Protein AF-A0A0D9RDM1-F1 (afdb_monomer_lite)

Secondary structure (DSSP, 8-state):
-PPPP------SSHHHHGGGS------------PPEEEEEEE--SS--EEEEEEESGGG-EEEEEEE----SS-EEEEEEEEE-TTS--EEEEEE-

Organism: Chlorocebus sabaeus (NCBI:txid60711)

InterPro domains:
  IPR018887 Myeloid-derived growth factor [PF10572] (40-96)
  IPR018887 Myeloid-derived growth factor [PTHR31230] (1-96)

Foldseek 3Di:
DDDDDDDDDDDDDVVVVVPPDDPDDPDPPPPQPDKDKDKDKDDADQDKDKDKDADDDPSPDMDIDIDYHHDDDIDIKMWIWGADPVRPDIDIDIGD

Sequence (96 aa):
MAAPSGGWNGVGTSLWAALLLGAVALSPAEAVSEPTTVAFDVRPGGVVHSFSHNVGPGDKYTCMFTYASQGGTNEQWQMSLGTSEDHQHFTCTIWR

Structure (mmCIF, N/CA/C/O backbone):
data_AF-A0A0D9RDM1-F1
#
_entry.id   AF-A0A0D9RDM1-F1
#
loop_
_atom_site.group_PDB
_atom_site.id
_atom_site.type_symbol
_atom_site.label_atom_id
_atom_site.label_alt_id
_atom_site.label_comp_id
_atom_site.label_asym_id
_atom_site.label_entity_id
_atom_site.label_seq_id
_atom_site.pdbx_PDB_ins_code
_atom_site.Cartn_x
_atom_site.Cartn_y
_atom_site.Cartn_z
_atom_site.occupancy
_atom_site.B_iso_or_equiv
_atom_site.auth_seq_id
_atom_site.auth_comp_id
_atom_site.auth_asym_id
_atom_site.auth_atom_id
_atom_site.pdbx_PDB_model_num
ATOM 1 N N . MET A 1 1 ? 40.436 30.090 -87.278 1.00 44.47 1 MET A N 1
ATOM 2 C CA . MET A 1 1 ? 40.730 30.210 -85.834 1.00 44.47 1 MET A CA 1
ATOM 3 C C . MET A 1 1 ? 39.675 29.397 -85.109 1.00 44.47 1 MET A C 1
ATOM 5 O O . MET A 1 1 ? 38.498 29.656 -85.315 1.00 44.47 1 MET A O 1
ATOM 9 N N . ALA A 1 2 ? 40.094 28.330 -84.432 1.00 44.78 2 ALA A N 1
ATOM 10 C CA . ALA A 1 2 ? 39.217 27.306 -83.872 1.00 44.78 2 ALA A CA 1
ATOM 11 C C . ALA A 1 2 ? 38.901 27.610 -82.401 1.00 44.78 2 ALA A C 1
ATOM 13 O O . ALA A 1 2 ? 39.800 27.958 -81.638 1.00 44.78 2 ALA A O 1
ATOM 14 N N . ALA A 1 3 ? 37.630 27.482 -82.026 1.00 48.88 3 ALA A N 1
ATOM 15 C CA . ALA A 1 3 ? 37.194 27.475 -80.636 1.00 48.88 3 ALA A CA 1
ATOM 16 C C . ALA A 1 3 ? 37.610 26.151 -79.971 1.00 48.88 3 ALA A C 1
ATOM 18 O O . ALA A 1 3 ? 37.510 25.107 -80.621 1.00 48.88 3 ALA A O 1
ATOM 19 N N . PRO A 1 4 ? 38.027 26.142 -78.696 1.00 55.53 4 PRO A N 1
ATOM 20 C CA . PRO A 1 4 ? 38.140 24.900 -77.964 1.00 55.53 4 PRO A CA 1
ATOM 21 C C . PRO A 1 4 ? 36.765 24.515 -77.410 1.00 55.53 4 PRO A C 1
ATOM 23 O O . PRO A 1 4 ? 36.141 25.244 -76.641 1.00 55.53 4 PRO A O 1
ATOM 26 N N . SER A 1 5 ? 36.308 23.339 -77.821 1.00 49.28 5 SER A N 1
ATOM 27 C CA . SER A 1 5 ? 35.255 22.555 -77.185 1.00 49.28 5 SER A CA 1
ATOM 28 C C . SER A 1 5 ? 35.890 21.447 -76.335 1.00 49.28 5 SER A C 1
ATOM 30 O O . SER A 1 5 ? 36.715 20.692 -76.846 1.00 49.28 5 SER A O 1
ATOM 32 N N . GLY A 1 6 ? 35.471 21.326 -75.074 1.00 44.53 6 GLY A N 1
ATOM 33 C CA . GLY A 1 6 ? 35.804 20.234 -74.144 1.00 44.53 6 GLY A CA 1
ATOM 34 C C . GLY A 1 6 ? 35.705 20.752 -72.702 1.00 44.53 6 GLY A C 1
ATOM 35 O O . GLY A 1 6 ? 36.398 21.696 -72.362 1.00 44.53 6 GLY A O 1
ATOM 36 N N . GLY A 1 7 ? 34.829 20.304 -71.801 1.00 52.56 7 GLY A N 1
ATOM 37 C CA . GLY A 1 7 ? 34.177 19.007 -71.664 1.00 52.56 7 GLY A CA 1
ATOM 38 C C . GLY A 1 7 ? 34.947 18.139 -70.663 1.00 52.56 7 GLY A C 1
ATOM 39 O O . GLY A 1 7 ? 35.733 17.305 -71.092 1.00 52.56 7 GLY A O 1
ATOM 40 N N . TRP A 1 8 ? 34.723 18.311 -69.351 1.00 49.66 8 TRP A N 1
ATOM 41 C CA . TRP A 1 8 ? 34.975 17.250 -68.364 1.00 49.66 8 TRP A CA 1
ATOM 42 C C . TRP A 1 8 ? 33.972 17.326 -67.202 1.00 49.66 8 TRP A C 1
ATOM 44 O O . TRP A 1 8 ? 33.867 18.324 -66.492 1.00 49.66 8 TRP A O 1
ATOM 54 N N . ASN A 1 9 ? 33.233 16.228 -67.057 1.00 44.91 9 ASN A N 1
ATOM 55 C CA . ASN A 1 9 ? 32.229 15.909 -66.046 1.00 44.91 9 ASN A CA 1
ATOM 56 C C . ASN A 1 9 ? 32.846 15.861 -64.638 1.00 44.91 9 ASN A C 1
ATOM 58 O O . ASN A 1 9 ? 33.800 15.137 -64.404 1.00 44.91 9 ASN A O 1
ATOM 62 N N . GLY A 1 10 ? 32.309 16.565 -63.653 1.00 47.41 10 GLY A N 1
ATOM 63 C CA . GLY A 1 10 ? 31.297 15.935 -62.819 1.00 47.41 10 GLY A CA 1
ATOM 64 C C . GLY A 1 10 ? 31.884 15.455 -61.489 1.00 47.41 10 GLY A C 1
ATOM 65 O O . GLY A 1 10 ? 33.040 15.068 -61.395 1.00 47.41 10 GLY A O 1
ATOM 66 N N . VAL A 1 11 ? 31.014 15.450 -60.480 1.00 53.16 11 VAL A N 1
ATOM 67 C CA . VAL A 1 11 ? 31.113 14.589 -59.295 1.00 53.16 11 VAL A CA 1
ATOM 68 C C . VAL A 1 11 ? 32.302 14.894 -58.373 1.00 53.16 11 VAL A C 1
ATOM 70 O O . VAL A 1 11 ? 33.339 14.249 -58.427 1.00 53.16 11 VAL A O 1
ATOM 73 N N . GLY A 1 12 ? 32.144 15.839 -57.443 1.00 50.66 12 GLY A N 1
ATOM 74 C CA . GLY A 1 12 ? 33.127 15.949 -56.356 1.00 50.66 12 GLY A CA 1
ATOM 75 C C . GLY A 1 12 ? 32.705 16.782 -55.157 1.00 50.66 12 GLY A C 1
ATOM 76 O O . GLY A 1 12 ? 32.948 16.390 -54.021 1.00 50.66 12 GLY A O 1
ATOM 77 N N . THR A 1 13 ? 32.024 17.906 -55.365 1.00 46.41 13 THR A N 1
ATOM 78 C CA . THR A 1 13 ? 31.792 18.862 -54.266 1.00 46.41 13 THR A CA 1
ATOM 79 C C . THR A 1 13 ? 30.391 18.792 -53.662 1.00 46.41 13 THR A C 1
ATOM 81 O O . THR A 1 13 ? 30.193 19.231 -52.532 1.00 46.41 13 THR A O 1
ATOM 84 N N . SER A 1 14 ? 29.432 18.157 -54.343 1.00 52.00 14 SER A N 1
ATOM 85 C CA . SER A 1 14 ? 28.065 17.983 -53.825 1.00 52.00 14 SER A CA 1
ATOM 86 C C . SER A 1 14 ? 27.963 16.983 -52.663 1.00 52.00 14 SER A C 1
ATOM 88 O O . SER A 1 14 ? 26.954 16.979 -51.964 1.00 52.00 14 SER A O 1
ATOM 90 N N . LEU A 1 15 ? 28.973 16.133 -52.450 1.00 50.06 15 LEU A N 1
ATOM 91 C CA . LEU A 1 15 ? 28.917 15.065 -51.442 1.00 50.06 15 LEU A CA 1
ATOM 92 C C . LEU A 1 15 ? 29.240 15.541 -50.019 1.00 50.06 15 LEU A C 1
ATOM 94 O O . LEU A 1 15 ? 28.851 14.879 -49.064 1.00 50.06 15 LEU A O 1
ATOM 98 N N . TRP A 1 16 ? 29.889 16.697 -49.858 1.00 48.59 16 TRP A N 1
ATOM 99 C CA . TRP A 1 16 ? 30.225 17.231 -48.531 1.00 48.59 16 TRP A CA 1
ATOM 100 C C . TRP A 1 16 ? 29.172 18.204 -47.993 1.00 48.59 16 TRP A C 1
ATOM 102 O O . TRP A 1 16 ? 28.912 18.223 -46.794 1.00 48.59 16 TRP A O 1
ATOM 112 N N . ALA A 1 1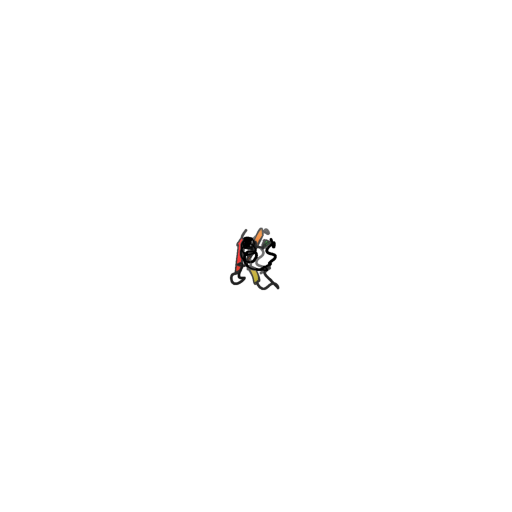7 ? 28.504 18.964 -48.869 1.00 47.78 17 ALA A N 1
ATOM 113 C CA . ALA A 1 17 ? 27.466 19.914 -48.458 1.00 47.78 17 ALA A CA 1
ATOM 114 C C . ALA A 1 17 ? 26.176 19.230 -47.961 1.00 47.78 17 ALA A C 1
ATOM 116 O O . ALA A 1 17 ? 25.452 19.800 -47.151 1.00 47.78 17 ALA A O 1
ATOM 117 N N . ALA A 1 18 ? 25.905 17.997 -48.401 1.00 51.88 18 ALA A N 1
ATOM 118 C CA . ALA A 1 18 ? 24.743 17.228 -47.953 1.00 51.88 18 ALA A CA 1
ATOM 119 C C . ALA A 1 18 ? 24.925 16.584 -46.563 1.00 51.88 18 ALA A C 1
ATOM 121 O O . ALA A 1 18 ? 23.946 16.140 -45.969 1.00 51.88 18 ALA A O 1
ATOM 122 N N . LEU A 1 19 ? 26.151 16.534 -46.025 1.00 51.31 19 LEU A N 1
ATOM 123 C CA . LEU A 1 19 ? 26.446 15.786 -44.797 1.00 51.31 19 LEU A CA 1
ATOM 124 C C . LEU A 1 19 ? 26.167 16.565 -43.495 1.00 51.31 19 LEU A C 1
ATOM 126 O O . LEU A 1 19 ? 26.222 15.979 -42.419 1.00 51.31 19 LEU A O 1
ATOM 130 N N . LEU A 1 20 ? 25.875 17.870 -43.562 1.00 55.41 20 LEU A N 1
ATOM 131 C CA . LEU A 1 20 ? 25.813 18.746 -42.377 1.00 55.41 20 LEU A CA 1
ATOM 132 C C . LEU A 1 20 ? 24.397 19.099 -41.881 1.00 55.41 20 LEU A C 1
ATOM 134 O O . LEU A 1 20 ? 24.268 19.902 -40.964 1.00 55.41 20 LEU A O 1
ATOM 138 N N . LEU A 1 21 ? 23.329 18.512 -42.431 1.00 57.84 21 LEU A N 1
ATOM 139 C CA . LEU A 1 21 ? 21.942 18.928 -42.133 1.00 57.84 21 LEU A CA 1
ATOM 140 C C . LEU A 1 21 ? 21.119 17.957 -41.266 1.00 57.84 21 LEU A C 1
ATOM 142 O O . LEU A 1 21 ? 19.901 18.085 -41.190 1.00 57.84 21 LEU A O 1
ATOM 146 N N . GLY A 1 22 ? 21.749 17.004 -40.581 1.00 60.31 22 GLY A N 1
ATOM 147 C CA . GLY A 1 22 ? 21.033 15.905 -39.923 1.00 60.31 22 GLY A CA 1
ATOM 148 C C . GLY A 1 22 ? 21.335 15.693 -38.444 1.00 60.31 22 GLY A C 1
ATOM 149 O O . GLY A 1 22 ? 21.485 14.547 -38.045 1.00 60.31 22 GLY A O 1
ATOM 150 N N . ALA A 1 23 ? 21.444 16.739 -37.625 1.00 61.75 23 ALA A N 1
ATOM 151 C CA . ALA A 1 23 ? 21.499 16.579 -36.167 1.00 61.75 23 ALA A CA 1
ATOM 152 C C . ALA A 1 23 ? 20.222 17.144 -35.529 1.00 61.75 23 ALA A C 1
ATOM 154 O O . ALA A 1 23 ? 20.234 18.187 -34.880 1.00 61.75 23 ALA A O 1
ATOM 155 N N . VAL A 1 24 ? 19.093 16.463 -35.752 1.00 66.25 24 VAL A N 1
ATOM 156 C CA . VAL A 1 24 ? 17.895 16.663 -34.928 1.00 66.25 24 VAL A CA 1
ATOM 157 C C . VAL A 1 24 ? 18.218 16.101 -33.548 1.00 66.25 24 VAL A C 1
ATOM 159 O O . VAL A 1 24 ? 18.442 14.901 -33.400 1.00 66.25 24 VAL A O 1
ATOM 162 N N . ALA A 1 25 ? 18.292 16.977 -32.548 1.00 64.25 25 ALA A N 1
ATOM 163 C CA . ALA A 1 25 ? 18.447 16.586 -31.157 1.00 64.25 25 ALA A CA 1
ATOM 164 C C . ALA A 1 25 ? 17.214 15.777 -30.724 1.00 64.25 25 ALA A C 1
ATOM 166 O O . ALA A 1 25 ? 16.134 16.329 -30.520 1.00 64.25 25 ALA A O 1
ATOM 167 N N . LEU A 1 26 ? 17.367 14.458 -30.613 1.00 63.69 26 LEU A N 1
ATOM 168 C CA . LEU A 1 26 ? 16.436 13.616 -29.870 1.00 63.69 26 LEU A CA 1
ATOM 169 C C . LEU A 1 26 ? 16.681 13.891 -28.387 1.00 63.69 26 LEU A C 1
ATOM 171 O O . LEU A 1 26 ? 17.607 13.344 -27.792 1.00 63.69 26 LEU A O 1
ATOM 175 N N . SER A 1 27 ? 15.879 14.778 -27.807 1.00 64.25 27 SER A N 1
ATOM 176 C CA . SER A 1 27 ? 15.774 14.887 -26.356 1.00 64.25 27 SER A CA 1
ATOM 177 C C . SER A 1 27 ? 15.195 13.568 -25.833 1.00 64.25 27 SER A C 1
ATOM 179 O O . SER A 1 27 ? 14.097 13.205 -26.267 1.00 64.25 27 SER A O 1
ATOM 181 N N . PRO A 1 28 ? 15.872 12.831 -24.933 1.00 59.28 28 PRO A N 1
ATOM 182 C CA . PRO A 1 28 ? 15.205 11.760 -24.214 1.00 59.28 28 PRO A CA 1
ATOM 183 C C . PRO A 1 28 ? 14.091 12.401 -23.382 1.00 59.28 28 PRO A C 1
ATOM 185 O O . PRO A 1 28 ? 14.349 13.219 -22.502 1.00 59.28 28 PRO A O 1
ATOM 188 N N . ALA A 1 29 ? 12.839 12.092 -23.714 1.00 59.72 29 ALA A N 1
ATOM 189 C CA . ALA A 1 29 ? 11.736 12.333 -22.802 1.00 59.72 29 ALA A CA 1
ATOM 190 C C . ALA A 1 29 ? 11.890 11.304 -21.679 1.00 59.72 29 ALA A C 1
ATOM 192 O O . ALA A 1 29 ? 11.611 10.127 -21.896 1.00 59.72 29 ALA A O 1
ATOM 193 N N . GLU A 1 30 ? 12.408 11.727 -20.525 1.00 56.00 30 GLU A N 1
ATOM 194 C CA . GLU A 1 30 ? 12.432 10.885 -19.330 1.00 56.00 30 GLU A CA 1
ATOM 195 C C . GLU A 1 30 ? 10.984 10.539 -18.974 1.00 56.00 30 GLU A C 1
ATOM 197 O O . GLU A 1 30 ? 10.194 11.397 -18.571 1.00 56.00 30 GLU A O 1
ATOM 202 N N . ALA A 1 31 ? 10.603 9.282 -19.196 1.00 57.91 31 ALA A N 1
ATOM 203 C CA . ALA A 1 31 ? 9.285 8.786 -18.849 1.00 57.91 31 ALA A CA 1
ATOM 204 C C . ALA A 1 31 ? 9.271 8.487 -17.347 1.00 57.91 31 ALA A C 1
ATOM 206 O O . ALA A 1 31 ? 9.415 7.343 -16.916 1.00 57.91 31 ALA A O 1
ATOM 207 N N . VAL A 1 32 ? 9.109 9.530 -16.532 1.00 60.41 32 VAL A N 1
ATOM 208 C CA . VAL A 1 32 ? 8.849 9.357 -15.102 1.00 60.41 32 VAL A CA 1
ATOM 209 C C . VAL A 1 32 ? 7.492 8.671 -14.967 1.00 60.41 32 VAL A C 1
ATOM 211 O O . VAL A 1 32 ? 6.456 9.258 -15.274 1.00 60.41 32 VAL A O 1
ATOM 214 N N . SER A 1 33 ? 7.493 7.405 -14.543 1.00 72.19 33 SER A N 1
ATOM 215 C CA . SER A 1 33 ? 6.253 6.699 -14.216 1.00 72.19 33 SER A CA 1
ATOM 216 C C . SER A 1 33 ? 5.678 7.310 -12.944 1.00 72.19 33 SER A C 1
ATOM 218 O O . SER A 1 33 ? 6.218 7.116 -11.854 1.00 72.19 33 SER A O 1
ATOM 220 N N . GLU A 1 34 ? 4.612 8.096 -13.088 1.00 84.62 34 GLU A N 1
ATOM 221 C CA . GLU A 1 34 ? 3.934 8.692 -11.942 1.00 84.62 34 GLU A CA 1
ATOM 222 C C . GLU A 1 34 ? 3.377 7.595 -11.014 1.00 84.62 34 GLU A C 1
ATOM 224 O O . GLU A 1 34 ? 2.824 6.595 -11.491 1.00 84.62 34 GLU A O 1
ATOM 229 N N . PRO A 1 35 ? 3.503 7.749 -9.684 1.00 91.44 35 PRO A N 1
ATOM 230 C CA . PRO A 1 35 ? 2.945 6.794 -8.738 1.00 91.44 35 PRO A CA 1
ATOM 231 C C . PRO A 1 35 ? 1.420 6.690 -8.850 1.00 91.44 35 PRO A C 1
ATOM 233 O O . PRO A 1 35 ? 0.708 7.693 -8.899 1.00 91.44 35 PRO A O 1
ATOM 236 N N . THR A 1 36 ? 0.896 5.467 -8.810 1.00 95.75 36 THR A N 1
ATOM 237 C CA . THR A 1 36 ? -0.549 5.210 -8.792 1.00 95.75 36 THR A CA 1
ATOM 238 C C . THR A 1 36 ? -1.052 5.220 -7.357 1.00 95.75 36 THR A C 1
ATOM 240 O O . THR A 1 36 ? -0.632 4.387 -6.558 1.00 95.75 36 THR A O 1
ATOM 243 N N . THR A 1 37 ? -1.957 6.147 -7.030 1.00 97.88 37 THR A N 1
ATOM 244 C CA . THR A 1 37 ? -2.500 6.316 -5.672 1.00 97.88 37 THR A CA 1
ATOM 245 C C . THR A 1 37 ? -3.979 5.943 -5.613 1.00 97.88 37 THR A C 1
ATOM 247 O O . THR A 1 37 ? -4.773 6.419 -6.422 1.00 97.88 37 THR A O 1
ATOM 250 N N . VAL A 1 38 ? -4.357 5.122 -4.634 1.00 98.31 38 VAL A N 1
ATOM 251 C CA . VAL A 1 38 ? -5.731 4.662 -4.395 1.00 98.31 38 VAL A CA 1
ATOM 252 C C . VAL A 1 38 ? -6.134 4.856 -2.936 1.00 98.31 38 VAL A C 1
ATOM 254 O O . VAL A 1 38 ? -5.315 4.705 -2.031 1.00 98.31 38 VAL A O 1
ATOM 257 N N . ALA A 1 39 ? -7.407 5.177 -2.705 1.00 98.44 39 ALA A N 1
ATOM 258 C CA . ALA A 1 39 ? -7.981 5.289 -1.368 1.00 98.44 39 ALA A CA 1
ATOM 259 C C . ALA A 1 39 ? -8.663 3.978 -0.944 1.00 98.44 39 ALA A C 1
ATOM 261 O O . ALA A 1 39 ? -9.257 3.287 -1.774 1.00 98.44 39 ALA A O 1
ATOM 262 N N . PHE A 1 40 ? -8.610 3.655 0.348 1.00 98.62 40 PHE A N 1
ATOM 263 C CA . PHE A 1 40 ? -9.302 2.507 0.935 1.00 98.62 40 PHE A CA 1
ATOM 264 C C . PHE A 1 40 ? -9.708 2.774 2.388 1.00 98.62 40 PHE A C 1
ATOM 266 O O . PHE A 1 40 ? -9.082 3.573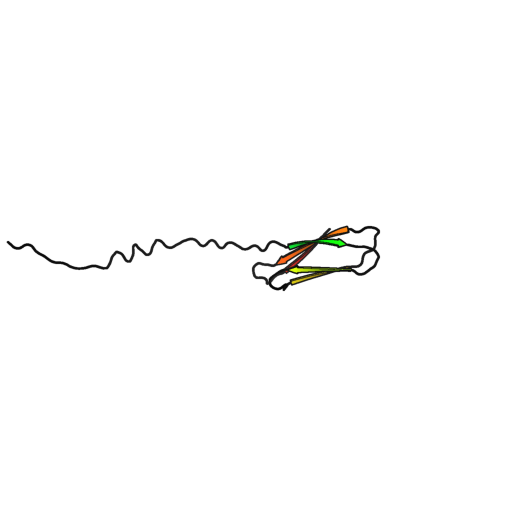 3.083 1.00 98.62 40 PHE A O 1
ATOM 273 N N . ASP A 1 41 ? -10.751 2.086 2.854 1.00 98.31 41 ASP A N 1
ATOM 274 C CA . ASP A 1 41 ? -11.252 2.240 4.220 1.00 98.31 41 ASP A CA 1
ATOM 275 C C . ASP A 1 41 ? -10.616 1.220 5.171 1.00 98.31 41 ASP A C 1
ATOM 277 O O . ASP A 1 41 ? -10.793 0.005 5.035 1.00 98.31 41 ASP A O 1
ATOM 281 N N . VAL A 1 42 ? -9.947 1.723 6.204 1.00 98.50 42 VAL A N 1
ATOM 282 C CA . VAL A 1 42 ? -9.502 0.960 7.367 1.00 98.50 42 VAL A CA 1
ATOM 283 C C . VAL A 1 42 ? -10.682 0.784 8.317 1.00 98.50 42 VAL A C 1
ATOM 285 O O . VAL A 1 42 ? -11.125 1.714 8.992 1.00 98.50 42 VAL A O 1
ATOM 288 N N . ARG A 1 43 ? -11.206 -0.439 8.358 1.00 98.19 43 ARG A N 1
ATOM 289 C CA . ARG A 1 43 ? -12.329 -0.835 9.222 1.00 98.19 43 ARG A CA 1
ATOM 290 C C . ARG A 1 43 ? -11.849 -1.434 10.552 1.00 98.19 43 ARG A C 1
ATOM 292 O O . ARG A 1 43 ? -11.067 -2.385 10.505 1.00 98.19 43 ARG A O 1
ATOM 299 N N . PRO A 1 44 ? -12.312 -0.930 11.710 1.00 97.94 44 PRO A N 1
ATOM 300 C CA . PRO A 1 44 ? -12.009 -1.513 13.015 1.00 97.94 44 PRO A CA 1
ATOM 301 C C . PRO A 1 44 ? -12.899 -2.728 13.330 1.00 97.94 44 PRO A C 1
ATOM 303 O O . PRO A 1 44 ? -13.774 -3.101 12.552 1.00 97.94 44 PRO A O 1
ATOM 306 N N . GLY A 1 45 ? -12.697 -3.324 14.509 1.00 97.19 45 GLY A N 1
ATOM 307 C CA . GLY A 1 45 ? -13.543 -4.390 15.064 1.00 97.19 45 GLY A CA 1
ATOM 308 C C . GLY A 1 45 ? -12.784 -5.664 15.435 1.00 97.19 45 GLY A C 1
ATOM 309 O O . GLY A 1 45 ? -13.402 -6.694 15.690 1.00 97.19 45 GLY A O 1
ATOM 310 N N . GLY A 1 46 ? -11.448 -5.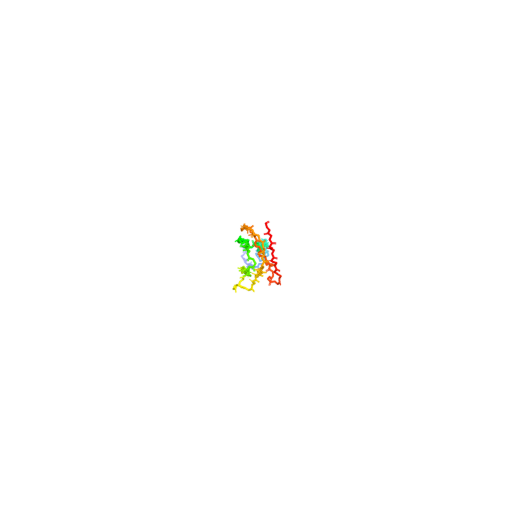626 15.425 1.00 96.19 46 GLY A N 1
ATOM 311 C CA . GLY A 1 46 ? -10.592 -6.766 15.758 1.00 96.19 46 GLY A CA 1
ATOM 312 C C . GLY A 1 46 ? -10.579 -7.864 14.691 1.00 96.19 46 GLY A C 1
ATOM 313 O O . GLY A 1 46 ? -9.967 -8.908 14.900 1.00 96.19 46 GLY A O 1
ATOM 314 N N . VAL A 1 47 ? -11.236 -7.633 13.551 1.00 97.56 47 VAL A N 1
ATOM 315 C CA . VAL A 1 47 ? -11.261 -8.542 12.404 1.00 97.56 47 VAL A CA 1
ATOM 316 C C . VAL A 1 47 ? -10.062 -8.255 11.506 1.00 97.56 47 VAL A C 1
ATOM 318 O O . VAL A 1 47 ? -9.721 -7.099 11.256 1.00 97.56 47 VAL A O 1
ATOM 321 N N . VAL A 1 48 ? -9.428 -9.316 11.008 1.00 98.38 48 VAL A N 1
ATOM 322 C CA . VAL A 1 48 ? -8.332 -9.200 10.042 1.00 98.38 48 VAL A CA 1
ATOM 323 C C . VAL A 1 48 ? -8.895 -8.827 8.670 1.00 98.38 48 VAL A C 1
ATOM 325 O O . VAL A 1 48 ? -9.769 -9.510 8.133 1.00 98.38 48 VAL A O 1
ATOM 328 N N . HIS A 1 49 ? -8.364 -7.759 8.086 1.00 98.38 49 HIS A N 1
ATOM 329 C CA . HIS A 1 49 ? -8.667 -7.308 6.734 1.00 98.38 49 HIS A CA 1
ATOM 330 C C . HIS A 1 49 ? -7.400 -7.233 5.889 1.00 98.38 49 HIS A C 1
ATOM 332 O O . HIS A 1 49 ? -6.297 -7.105 6.417 1.00 98.38 49 HIS A O 1
ATOM 338 N N . SER A 1 50 ? -7.573 -7.304 4.569 1.00 98.31 50 SER A N 1
ATOM 339 C CA . SER A 1 50 ? -6.487 -7.147 3.609 1.00 98.31 50 SER A CA 1
ATOM 340 C C . SER A 1 50 ? -6.929 -6.253 2.457 1.00 98.31 50 SER A C 1
ATOM 342 O O . SER A 1 50 ? -8.033 -6.419 1.936 1.00 98.31 50 SER A O 1
ATOM 344 N N . PHE A 1 51 ? -6.077 -5.303 2.085 1.00 98.56 51 PHE A N 1
ATOM 345 C CA . PHE A 1 51 ? -6.236 -4.461 0.905 1.00 98.56 51 PHE A CA 1
ATOM 346 C C . PHE A 1 51 ? -5.016 -4.639 0.002 1.00 98.56 51 PHE A C 1
ATOM 348 O O . PHE A 1 51 ? -3.885 -4.635 0.490 1.00 98.56 51 PHE A O 1
ATOM 355 N N . SER A 1 52 ? -5.236 -4.802 -1.301 1.00 98.12 52 SER A N 1
ATOM 356 C CA . SER A 1 52 ? -4.163 -5.018 -2.269 1.00 98.12 52 SER A CA 1
ATOM 357 C C . SER A 1 52 ? -4.321 -4.134 -3.491 1.00 98.12 52 SER A C 1
ATOM 359 O O . SER A 1 52 ? -5.436 -3.919 -3.969 1.00 98.12 52 SER A O 1
ATOM 361 N N . HIS A 1 53 ? -3.194 -3.684 -4.026 1.00 98.12 53 HIS A N 1
ATOM 362 C CA . HIS A 1 53 ? -3.154 -2.972 -5.292 1.00 98.12 53 HIS A CA 1
ATOM 363 C C . HIS A 1 53 ? -1.937 -3.391 -6.118 1.00 98.12 53 HIS A C 1
ATOM 365 O O . HIS A 1 53 ? -0.913 -3.817 -5.570 1.00 98.12 53 HIS A O 1
ATOM 371 N N . ASN A 1 54 ? -2.068 -3.287 -7.437 1.00 96.62 54 ASN A N 1
ATOM 372 C CA . ASN A 1 54 ? -1.117 -3.806 -8.410 1.00 96.62 54 ASN A CA 1
ATOM 373 C C . ASN A 1 54 ? -0.626 -2.673 -9.315 1.00 96.62 54 ASN A C 1
ATOM 375 O O . ASN A 1 54 ? -1.374 -1.741 -9.598 1.00 96.62 54 ASN A O 1
ATOM 379 N N . VAL A 1 55 ? 0.630 -2.749 -9.760 1.00 94.69 55 VAL A N 1
ATOM 380 C CA . VAL A 1 55 ? 1.222 -1.781 -10.692 1.00 94.69 55 VAL A CA 1
ATOM 381 C C . VAL A 1 55 ? 2.262 -2.447 -11.597 1.00 94.69 55 VAL A C 1
ATOM 383 O O . VAL A 1 55 ? 2.828 -3.499 -11.279 1.00 94.69 55 VAL A O 1
ATOM 386 N N . GLY A 1 56 ? 2.553 -1.793 -12.718 1.00 89.62 56 GLY A N 1
ATOM 387 C CA . GLY A 1 56 ? 3.546 -2.218 -13.697 1.00 89.62 56 GLY A CA 1
ATOM 388 C C . GLY A 1 56 ? 2.989 -3.183 -14.753 1.00 89.62 56 GLY A C 1
ATOM 389 O O . GLY A 1 56 ? 1.856 -3.655 -14.647 1.00 89.62 56 GLY A O 1
ATOM 390 N N . PRO A 1 57 ? 3.772 -3.480 -15.805 1.00 86.81 57 PRO A N 1
ATOM 391 C CA . PRO A 1 57 ? 3.323 -4.324 -16.909 1.00 86.81 57 PRO A CA 1
ATOM 392 C C . PRO A 1 57 ? 2.912 -5.722 -16.433 1.00 86.81 57 PRO A C 1
ATOM 394 O O . PRO A 1 57 ? 3.706 -6.421 -15.803 1.00 86.81 57 PRO A O 1
ATOM 397 N N . GLY A 1 58 ? 1.679 -6.129 -16.749 1.00 90.56 58 GLY A N 1
ATOM 398 C CA . GLY A 1 58 ? 1.144 -7.442 -16.376 1.00 90.56 58 GLY A CA 1
ATOM 399 C C . GLY A 1 58 ? 1.011 -7.659 -14.867 1.00 90.56 58 GLY A C 1
ATOM 400 O O . GLY A 1 58 ? 1.206 -8.782 -14.414 1.00 90.56 58 GLY A O 1
ATOM 401 N N . ASP A 1 59 ? 0.745 -6.597 -14.098 1.00 92.81 59 ASP A N 1
ATOM 402 C CA . ASP A 1 59 ? 0.577 -6.648 -12.639 1.00 92.81 59 ASP A CA 1
ATOM 403 C C . ASP A 1 59 ? 1.795 -7.223 -11.894 1.00 92.81 59 ASP A C 1
ATOM 405 O O . ASP A 1 59 ? 1.660 -7.843 -10.837 1.00 92.81 59 ASP A O 1
ATOM 409 N N . LYS A 1 60 ? 3.001 -7.004 -12.442 1.00 94.31 60 LYS A N 1
ATOM 410 C CA . LYS A 1 60 ? 4.279 -7.523 -11.921 1.00 94.31 60 LYS A CA 1
ATOM 411 C C . LYS A 1 60 ? 4.494 -7.220 -10.434 1.00 94.31 60 LYS A C 1
ATOM 413 O O . LYS A 1 60 ? 5.116 -8.025 -9.740 1.00 94.31 60 LYS A O 1
ATOM 418 N N . TYR A 1 61 ? 4.028 -6.067 -9.957 1.00 95.62 61 TYR A N 1
ATOM 419 C CA . TYR A 1 61 ? 4.170 -5.655 -8.565 1.00 95.62 61 TYR A CA 1
ATOM 420 C C . TYR A 1 61 ? 2.820 -5.608 -7.867 1.00 95.62 61 TYR A C 1
ATOM 422 O O . TYR A 1 61 ? 1.873 -5.006 -8.367 1.00 95.62 61 TYR A O 1
ATOM 430 N N . THR A 1 62 ? 2.762 -6.184 -6.669 1.00 97.50 62 THR A N 1
ATOM 431 C CA . THR A 1 62 ? 1.581 -6.166 -5.804 1.00 97.50 62 THR A CA 1
ATOM 432 C C . THR A 1 62 ? 1.985 -5.701 -4.415 1.00 97.50 62 THR A C 1
ATOM 434 O O . THR A 1 62 ? 2.875 -6.289 -3.801 1.00 97.50 62 THR A O 1
ATOM 437 N N . CYS A 1 63 ? 1.315 -4.674 -3.894 1.00 98.38 63 CYS A N 1
ATOM 438 C CA . CYS A 1 63 ? 1.376 -4.344 -2.474 1.00 98.38 63 CYS A CA 1
ATOM 439 C C . CYS A 1 63 ? 0.138 -4.888 -1.780 1.00 98.38 63 CYS A C 1
ATOM 441 O O . CYS A 1 63 ? -0.976 -4.659 -2.247 1.00 98.38 63 CYS A O 1
ATOM 443 N N . MET A 1 64 ? 0.328 -5.578 -0.658 1.00 98.56 64 MET A N 1
ATOM 444 C CA . MET A 1 64 ? -0.762 -6.069 0.174 1.00 98.56 64 MET A CA 1
ATOM 445 C C . MET A 1 64 ? -0.586 -5.561 1.600 1.00 98.56 64 MET A C 1
ATOM 447 O O . MET A 1 64 ? 0.440 -5.796 2.236 1.00 98.56 64 MET A O 1
ATOM 451 N N . PHE A 1 65 ? -1.612 -4.890 2.109 1.00 98.62 65 PHE A N 1
ATOM 452 C CA . PHE A 1 65 ? -1.677 -4.382 3.468 1.00 98.62 65 PHE A CA 1
ATOM 453 C C . PHE A 1 65 ? -2.694 -5.187 4.263 1.00 98.62 65 PHE A C 1
ATOM 455 O O . PHE A 1 65 ? -3.898 -5.088 4.028 1.00 98.62 65 PHE A O 1
ATOM 462 N N . THR A 1 66 ? -2.199 -6.002 5.194 1.00 98.56 66 THR A N 1
ATOM 463 C CA . THR A 1 66 ? -3.034 -6.816 6.083 1.00 98.56 66 THR A CA 1
ATOM 464 C C . THR A 1 66 ? -2.964 -6.254 7.490 1.00 98.56 66 THR A C 1
ATOM 466 O O . THR A 1 66 ? -1.874 -6.028 8.013 1.00 98.56 66 THR A O 1
ATOM 469 N N . TYR A 1 67 ? -4.119 -6.031 8.105 1.00 98.38 67 TYR A N 1
ATOM 470 C CA . TYR A 1 67 ? -4.210 -5.378 9.402 1.00 98.38 67 TYR A CA 1
ATOM 471 C C . TYR A 1 67 ? -5.380 -5.923 10.224 1.00 98.38 67 TYR A C 1
ATOM 473 O O . TYR A 1 67 ? -6.333 -6.490 9.693 1.00 98.38 67 TYR A O 1
ATOM 481 N N . ALA A 1 68 ? -5.307 -5.707 11.535 1.00 98.25 68 ALA A N 1
ATOM 482 C CA . ALA A 1 68 ? -6.435 -5.794 12.450 1.00 98.25 68 ALA A CA 1
ATOM 483 C C . ALA A 1 68 ? -6.356 -4.593 13.394 1.00 98.25 68 ALA A C 1
ATOM 485 O O . ALA A 1 68 ? -5.294 -4.308 13.950 1.00 98.25 68 ALA A O 1
ATOM 486 N N . SER A 1 69 ? -7.461 -3.873 13.556 1.00 97.19 69 SER A N 1
ATOM 487 C CA . SER A 1 69 ? -7.521 -2.672 14.388 1.00 97.19 69 SER A CA 1
ATOM 488 C C . SER A 1 69 ? -8.769 -2.669 15.266 1.00 97.19 69 SER A C 1
ATOM 490 O O . SER A 1 69 ? -9.767 -3.334 14.979 1.00 97.19 69 SER A O 1
ATOM 492 N N . GLN A 1 70 ? -8.702 -1.928 16.368 1.00 97.81 70 GLN A N 1
ATOM 493 C CA . GLN A 1 70 ? -9.833 -1.679 17.258 1.00 97.81 70 GLN A CA 1
ATOM 494 C C . GLN A 1 70 ? -10.231 -0.206 17.184 1.00 97.81 70 GLN A C 1
ATOM 496 O O . GLN A 1 70 ? -9.385 0.655 16.957 1.00 97.81 70 GLN A O 1
ATOM 501 N N . GLY A 1 71 ? -11.518 0.078 17.367 1.00 96.31 71 GLY A N 1
ATOM 502 C CA . GLY A 1 71 ? -12.078 1.418 17.207 1.00 96.31 71 GLY A CA 1
ATOM 503 C C . GLY A 1 71 ? -13.579 1.378 16.926 1.00 96.31 71 GLY A C 1
ATOM 504 O O . GLY A 1 71 ? -14.171 0.303 16.860 1.00 96.31 71 GLY A O 1
ATOM 505 N N . GLY A 1 72 ? -14.188 2.555 16.773 1.00 96.06 72 GLY A N 1
ATOM 506 C CA . GLY A 1 72 ? -15.632 2.698 16.539 1.00 96.06 72 GLY A CA 1
ATOM 507 C C . GLY A 1 72 ? -16.021 3.231 15.158 1.00 96.06 72 GLY A C 1
ATOM 508 O O . GLY A 1 72 ? -17.203 3.244 14.833 1.00 96.06 72 GLY A O 1
ATOM 509 N N . THR A 1 73 ? -15.058 3.684 14.352 1.00 97.25 73 THR A N 1
ATOM 510 C CA . THR A 1 73 ? -15.308 4.340 13.060 1.00 97.25 73 THR A CA 1
ATOM 511 C C . THR A 1 73 ? -14.321 3.870 12.006 1.00 97.25 73 THR A C 1
ATOM 513 O O . THR A 1 73 ? -13.175 3.558 12.325 1.00 97.25 73 THR A O 1
ATOM 516 N N . ASN A 1 74 ? -14.751 3.874 10.747 1.00 97.94 74 ASN A N 1
ATOM 517 C CA . ASN A 1 74 ? -13.851 3.657 9.620 1.00 97.94 74 ASN A CA 1
ATOM 518 C C . ASN A 1 74 ? -12.947 4.880 9.427 1.00 97.94 74 ASN A C 1
ATOM 520 O O . ASN A 1 74 ? -13.377 6.013 9.651 1.00 97.94 74 ASN A O 1
ATOM 524 N N . GLU A 1 75 ? -11.720 4.648 8.972 1.00 98.38 75 GLU A N 1
ATOM 525 C CA . GLU A 1 75 ? -10.804 5.706 8.550 1.00 98.38 75 GLU A CA 1
ATOM 526 C C . GLU A 1 75 ? -10.455 5.524 7.075 1.00 98.38 75 GLU A C 1
ATOM 528 O O . GLU A 1 75 ? -10.093 4.425 6.666 1.00 98.38 75 GLU A O 1
ATOM 533 N N . GLN A 1 76 ? -10.522 6.592 6.282 1.00 98.50 76 GLN A N 1
ATOM 534 C CA . GLN A 1 76 ? -10.035 6.559 4.907 1.00 98.50 76 GLN A CA 1
ATOM 535 C C . GLN A 1 76 ? -8.520 6.762 4.905 1.00 98.50 76 GLN A C 1
ATOM 537 O O . GLN A 1 76 ? -8.024 7.698 5.524 1.00 98.50 76 GLN A O 1
ATOM 542 N N . TRP A 1 77 ? -7.812 5.867 4.229 1.00 98.69 77 TRP A N 1
ATOM 543 C CA . TRP A 1 77 ? -6.364 5.876 4.056 1.00 98.69 77 TRP A CA 1
ATOM 544 C C . TRP A 1 77 ? -6.029 5.833 2.565 1.00 98.69 77 TRP A C 1
ATOM 546 O O . TRP A 1 77 ? -6.885 5.541 1.724 1.00 98.69 77 TRP A O 1
ATOM 556 N N . GLN A 1 78 ? -4.773 6.111 2.232 1.00 98.69 78 GLN A N 1
ATOM 557 C CA . GLN A 1 78 ? -4.254 6.063 0.872 1.00 98.69 78 GLN A CA 1
ATOM 558 C C . GLN A 1 78 ? -3.104 5.062 0.762 1.00 98.69 78 GLN A C 1
ATOM 560 O O . GLN A 1 78 ? -2.322 4.862 1.693 1.00 98.69 78 GLN A O 1
ATOM 565 N N . MET A 1 79 ? -3.005 4.434 -0.404 1.00 98.62 79 MET A N 1
ATOM 566 C CA . MET A 1 79 ? -1.895 3.587 -0.819 1.00 98.62 79 MET A CA 1
ATOM 567 C C . MET A 1 79 ? -1.384 4.100 -2.159 1.00 98.62 79 MET A C 1
ATOM 569 O O . MET A 1 79 ? -2.168 4.231 -3.096 1.00 98.62 79 MET A O 1
ATOM 573 N N . SER A 1 80 ? -0.082 4.350 -2.266 1.00 98.19 80 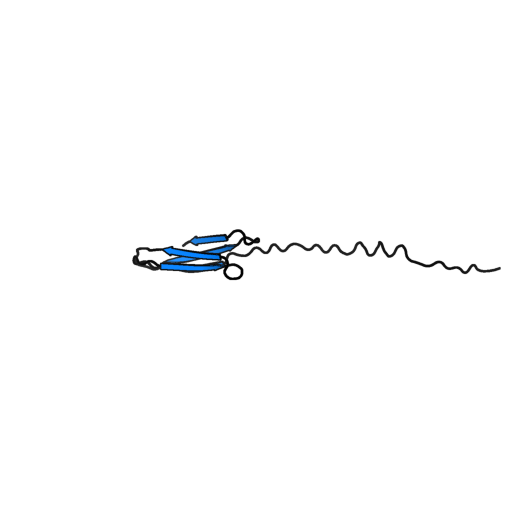SER A N 1
ATOM 574 C CA . SER A 1 80 ? 0.564 4.720 -3.522 1.00 98.19 80 SER A CA 1
ATOM 575 C C . SER A 1 80 ? 1.669 3.761 -3.895 1.00 98.19 80 SER A C 1
ATOM 577 O O . SER A 1 80 ? 2.503 3.395 -3.061 1.00 98.19 80 SER A O 1
ATOM 579 N N . LEU A 1 81 ? 1.638 3.350 -5.157 1.00 97.81 81 LEU A N 1
ATOM 580 C CA . LEU A 1 81 ? 2.572 2.419 -5.756 1.00 97.81 81 LEU A CA 1
ATOM 581 C C . LEU A 1 81 ? 3.379 3.133 -6.834 1.00 97.81 81 LEU A C 1
ATOM 583 O O . LEU A 1 81 ? 2.815 3.651 -7.796 1.00 97.81 81 LEU A O 1
ATOM 587 N N . GLY A 1 82 ? 4.698 3.128 -6.684 1.00 95.12 82 GLY A N 1
ATOM 588 C CA . GLY A 1 82 ? 5.637 3.645 -7.675 1.00 95.12 82 GLY A CA 1
ATOM 589 C C . GLY A 1 82 ? 6.582 2.552 -8.157 1.00 95.12 82 GLY A C 1
ATOM 590 O O . GLY A 1 82 ? 6.969 1.667 -7.391 1.00 95.12 82 GLY A O 1
ATOM 591 N N . THR A 1 83 ? 6.987 2.632 -9.419 1.00 94.06 83 THR A N 1
ATOM 592 C CA . THR A 1 83 ? 8.052 1.804 -9.996 1.00 94.06 83 THR A CA 1
ATOM 593 C C . THR A 1 83 ? 9.136 2.705 -10.562 1.00 94.06 83 THR A C 1
ATOM 595 O O . THR A 1 83 ? 8.831 3.752 -11.130 1.00 94.06 83 THR A O 1
ATOM 598 N N . SER A 1 84 ? 10.401 2.311 -10.422 1.00 89.94 84 SER A N 1
ATOM 599 C CA . SER A 1 84 ? 11.491 2.989 -11.127 1.00 89.94 84 SER A CA 1
ATOM 600 C C . SER A 1 84 ? 11.363 2.801 -12.641 1.00 89.94 84 SER A C 1
ATOM 602 O O . SER A 1 84 ? 10.728 1.855 -13.108 1.00 89.94 84 SER A O 1
ATOM 604 N N . GLU A 1 85 ? 12.000 3.680 -13.414 1.00 85.62 85 GLU A N 1
ATOM 605 C CA . GLU A 1 85 ? 11.984 3.640 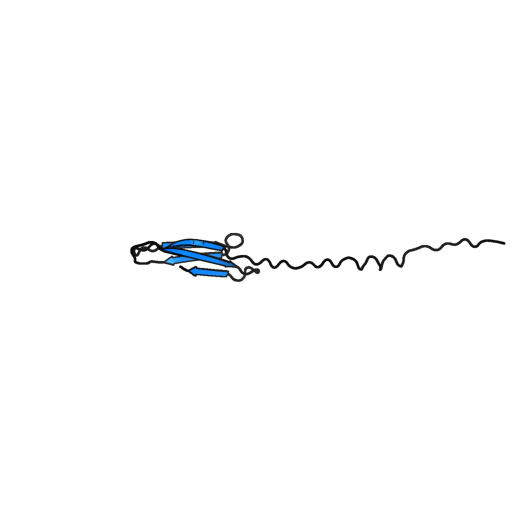-14.884 1.00 85.62 85 GLU A CA 1
ATOM 606 C C . GLU A 1 85 ? 12.521 2.313 -15.448 1.00 85.62 85 GLU A C 1
ATOM 608 O O . GLU A 1 85 ? 11.944 1.724 -16.362 1.00 85.62 85 GLU A O 1
ATOM 613 N N . ASP A 1 86 ? 13.580 1.773 -14.842 1.00 88.50 86 ASP A N 1
ATOM 614 C CA . ASP A 1 86 ? 14.158 0.473 -15.199 1.00 88.50 86 ASP A CA 1
ATOM 615 C C . ASP A 1 86 ? 13.322 -0.730 -14.718 1.00 88.50 86 ASP A C 1
ATOM 6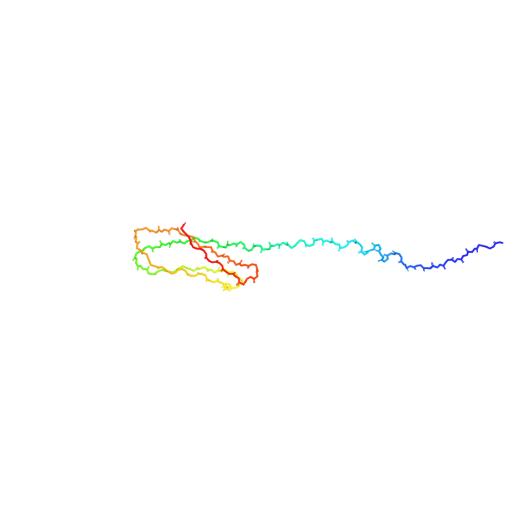17 O O . ASP A 1 86 ? 13.682 -1.887 -14.966 1.00 88.50 86 ASP A O 1
ATOM 621 N N . HIS A 1 87 ? 12.208 -0.470 -14.021 1.00 86.50 87 HIS A N 1
ATOM 622 C CA . HIS A 1 87 ? 11.343 -1.466 -13.397 1.00 86.50 87 HIS A CA 1
ATOM 623 C C . HIS A 1 87 ? 12.137 -2.487 -12.562 1.00 86.50 87 HIS A C 1
ATOM 625 O O . HIS A 1 87 ? 11.806 -3.678 -12.555 1.00 86.50 87 HIS A O 1
ATOM 631 N N . GLN A 1 88 ? 13.219 -2.052 -11.909 1.00 88.88 88 GLN A N 1
ATOM 632 C CA . GLN A 1 88 ? 13.990 -2.870 -10.967 1.00 88.88 88 GLN A CA 1
ATOM 633 C C . GLN A 1 88 ? 13.617 -2.569 -9.517 1.00 88.88 88 GLN A C 1
ATOM 635 O O . GLN A 1 88 ? 13.684 -3.459 -8.672 1.00 88.88 88 GLN A O 1
ATOM 640 N N . HIS A 1 89 ? 13.164 -1.348 -9.237 1.00 92.75 89 HIS A N 1
ATOM 641 C CA . HIS A 1 89 ? 12.763 -0.907 -7.911 1.00 92.75 89 HIS A CA 1
ATOM 642 C C . HIS A 1 89 ? 11.265 -0.619 -7.858 1.00 92.75 89 HIS A C 1
ATOM 644 O O . HIS A 1 89 ? 10.650 -0.140 -8.812 1.00 92.75 89 HIS A O 1
ATOM 650 N N . PHE A 1 90 ? 10.686 -0.917 -6.703 1.00 95.00 90 PHE A N 1
ATOM 651 C CA . PHE A 1 90 ? 9.273 -0.751 -6.416 1.00 95.00 90 PHE A CA 1
ATOM 652 C C . PHE A 1 90 ? 9.115 -0.111 -5.040 1.00 95.00 90 PHE A C 1
ATOM 654 O O . PHE A 1 90 ? 9.788 -0.510 -4.087 1.00 95.00 90 PHE A O 1
ATOM 661 N N . THR A 1 91 ? 8.200 0.847 -4.942 1.00 96.88 91 THR A N 1
ATOM 662 C CA . THR A 1 91 ? 7.876 1.554 -3.705 1.00 96.88 91 THR A CA 1
ATOM 663 C C . THR A 1 91 ? 6.388 1.413 -3.430 1.00 96.88 91 THR A C 1
ATOM 665 O O . THR A 1 91 ? 5.565 1.748 -4.278 1.00 96.88 91 THR A O 1
ATOM 668 N N . CYS A 1 92 ? 6.045 0.961 -2.224 1.00 98.19 92 CYS A N 1
ATOM 669 C CA . CYS A 1 92 ? 4.687 1.010 -1.696 1.00 98.19 92 CYS A CA 1
ATOM 670 C C . CYS A 1 92 ? 4.667 1.926 -0.475 1.00 98.19 92 CYS A C 1
ATOM 672 O O . CYS A 1 92 ? 5.399 1.700 0.489 1.00 98.19 92 CYS A O 1
ATOM 674 N N . THR A 1 93 ? 3.837 2.962 -0.513 1.00 98.31 93 THR A N 1
ATOM 675 C CA . THR A 1 93 ? 3.654 3.894 0.602 1.00 98.31 93 THR A CA 1
ATOM 676 C C . THR A 1 93 ? 2.192 3.888 1.014 1.00 98.31 93 THR A C 1
ATOM 678 O O . THR A 1 93 ? 1.309 3.977 0.168 1.00 98.31 93 THR A O 1
ATOM 681 N N . ILE A 1 94 ? 1.939 3.763 2.315 1.00 98.62 94 ILE A N 1
ATOM 682 C CA . ILE A 1 94 ? 0.595 3.739 2.898 1.00 98.62 94 ILE A CA 1
ATOM 683 C C . ILE A 1 94 ? 0.545 4.812 3.976 1.00 98.62 94 ILE A C 1
ATOM 685 O O . ILE A 1 94 ? 1.433 4.867 4.829 1.00 98.62 94 ILE A O 1
ATOM 689 N N . TRP A 1 95 ? -0.476 5.659 3.935 1.00 98.62 95 TRP A N 1
ATOM 690 C CA . TRP A 1 95 ? -0.648 6.749 4.889 1.00 98.62 95 TRP A CA 1
ATOM 691 C C . TRP A 1 95 ? -2.125 7.045 5.139 1.00 98.62 95 TRP A C 1
ATOM 693 O O . TRP A 1 95 ? -2.997 6.598 4.394 1.00 98.62 95 TRP A O 1
ATOM 703 N N . ARG A 1 96 ? -2.376 7.782 6.219 1.00 97.06 96 ARG A N 1
ATOM 704 C CA . ARG A 1 96 ? -3.687 8.311 6.582 1.00 97.06 96 ARG A CA 1
ATOM 705 C C . ARG A 1 96 ? -3.936 9.634 5.873 1.00 97.06 96 ARG A C 1
ATOM 707 O O . ARG A 1 96 ? -3.033 10.497 5.953 1.00 97.06 96 ARG A O 1
#

pLDDT: mean 81.63, std 20.41, range [44.47, 98.69]

Radius of gyration: 32.88 Å; chains: 1; bounding box: 56×39×103 Å